Protein AF-A0A2Z2J646-F1 (afdb_monomer_lite)

Organism: Corynebacterium striatum (NCBI:txid43770)

pLDDT: mean 88.34, std 10.54, range [50.09, 98.19]

Sequence (140 aa):
MPDVIYYFEPRWLRFATYWFFHITALAIPLALTFGLGYRPTWKGYRFAVGVTPVWMASAMAVNARTDGNYGFLNHAPGSPSIINLLGPWPWYILAEIGAVAGAWAAMTWPWETRRLRRDTVAAGAKGLLRRSVRAVANRL

Structure (mmCIF, N/CA/C/O backbone):
data_AF-A0A2Z2J646-F1
#
_entry.id   AF-A0A2Z2J646-F1
#
loop_
_atom_site.group_PDB
_atom_site.id
_atom_site.type_symbol
_atom_site.label_atom_id
_atom_site.label_alt_id
_atom_site.label_comp_id
_atom_site.label_asym_id
_atom_site.label_entity_id
_atom_site.label_seq_id
_atom_site.pdbx_PDB_ins_code
_atom_site.Cartn_x
_atom_site.Cartn_y
_atom_site.Cartn_z
_atom_site.occupancy
_atom_site.B_iso_or_equiv
_atom_site.auth_seq_id
_atom_site.auth_comp_id
_atom_site.auth_asym_id
_atom_site.auth_atom_id
_atom_site.pdbx_PDB_model_num
ATOM 1 N N . MET A 1 1 ? 15.732 -1.261 -20.349 1.00 50.09 1 MET A N 1
ATOM 2 C CA . MET A 1 1 ? 15.484 -2.166 -19.208 1.00 50.09 1 MET A CA 1
ATOM 3 C C . MET A 1 1 ? 13.973 -2.336 -19.105 1.00 50.09 1 MET A C 1
ATOM 5 O O . MET A 1 1 ? 13.298 -1.311 -19.139 1.00 50.09 1 MET A O 1
ATOM 9 N N . PRO A 1 2 ? 13.426 -3.562 -19.145 1.00 52.75 2 PRO A N 1
ATOM 10 C CA . PRO A 1 2 ? 11.993 -3.794 -19.305 1.00 52.75 2 PRO A CA 1
ATOM 11 C C . PRO A 1 2 ? 11.221 -3.546 -18.003 1.00 52.75 2 PRO A C 1
ATOM 13 O O . PRO A 1 2 ? 11.253 -4.340 -17.065 1.00 52.75 2 PRO A O 1
ATOM 16 N N . ASP A 1 3 ? 10.463 -2.461 -17.946 1.00 60.59 3 ASP A N 1
ATOM 17 C CA . ASP A 1 3 ? 9.370 -2.309 -16.999 1.00 60.59 3 ASP A CA 1
ATOM 18 C C . ASP A 1 3 ? 8.087 -2.922 -17.576 1.00 60.59 3 ASP A C 1
ATOM 20 O O . ASP A 1 3 ? 7.733 -2.770 -18.748 1.00 60.59 3 ASP A O 1
ATOM 24 N N . VAL A 1 4 ? 7.388 -3.669 -16.719 1.00 58.09 4 VAL A N 1
ATOM 25 C CA . VAL A 1 4 ? 6.250 -4.543 -17.062 1.00 58.09 4 VAL A CA 1
ATOM 26 C C . VAL A 1 4 ? 5.129 -3.805 -17.815 1.00 58.09 4 VAL A C 1
ATOM 28 O O . VAL A 1 4 ? 4.338 -4.418 -18.529 1.00 58.09 4 VAL A O 1
ATOM 31 N N . ILE A 1 5 ? 5.072 -2.479 -17.691 1.00 56.88 5 ILE A N 1
ATOM 32 C CA . ILE A 1 5 ? 4.010 -1.632 -18.232 1.00 56.88 5 ILE A CA 1
ATOM 33 C C . ILE A 1 5 ? 4.064 -1.523 -19.769 1.00 56.88 5 ILE A C 1
ATOM 35 O O . ILE A 1 5 ? 3.012 -1.332 -20.380 1.00 56.88 5 ILE A O 1
ATOM 39 N N . TYR A 1 6 ? 5.217 -1.703 -20.426 1.00 55.91 6 TYR A N 1
ATOM 40 C CA . TYR A 1 6 ? 5.325 -1.408 -21.867 1.00 55.91 6 TYR A CA 1
ATOM 41 C C . TYR A 1 6 ? 5.238 -2.612 -22.823 1.00 55.91 6 TYR A C 1
ATOM 43 O O . TYR A 1 6 ? 4.995 -2.389 -24.007 1.00 55.91 6 TYR A O 1
ATOM 51 N N . TYR A 1 7 ? 5.332 -3.866 -22.358 1.00 59.41 7 TYR A N 1
ATOM 52 C CA . TYR A 1 7 ? 5.555 -5.021 -23.260 1.00 59.41 7 TYR A CA 1
ATOM 53 C C . TYR A 1 7 ? 4.398 -6.025 -23.411 1.00 59.41 7 TYR A C 1
ATOM 55 O O . TYR A 1 7 ? 4.511 -6.964 -24.194 1.00 59.41 7 TYR A O 1
ATOM 63 N N . PHE A 1 8 ? 3.274 -5.856 -22.707 1.00 63.94 8 PHE A N 1
ATOM 64 C CA . PHE A 1 8 ? 2.126 -6.757 -22.879 1.00 63.94 8 PHE A CA 1
ATOM 65 C C . PHE A 1 8 ? 1.308 -6.402 -24.133 1.00 63.94 8 PHE A C 1
ATOM 67 O O . PHE A 1 8 ? 0.592 -5.398 -24.144 1.00 63.94 8 PHE A O 1
ATOM 74 N N . GLU A 1 9 ? 1.389 -7.254 -25.158 1.00 74.12 9 GLU A N 1
ATOM 75 C CA . GLU A 1 9 ? 0.486 -7.292 -26.313 1.00 74.12 9 GLU A CA 1
ATOM 76 C C . GLU A 1 9 ? -0.414 -8.539 -26.221 1.00 74.12 9 GLU A C 1
ATOM 78 O O . GLU A 1 9 ? 0.078 -9.615 -25.876 1.00 74.12 9 GLU A O 1
ATOM 83 N N . PRO A 1 10 ? -1.729 -8.430 -26.492 1.00 85.06 10 PRO A N 1
ATOM 84 C CA . PRO A 1 10 ? -2.404 -7.301 -27.134 1.00 85.06 10 PRO A CA 1
ATOM 85 C C . PRO A 1 10 ? -2.770 -6.143 -26.178 1.00 85.06 10 PRO A C 1
ATOM 87 O O . P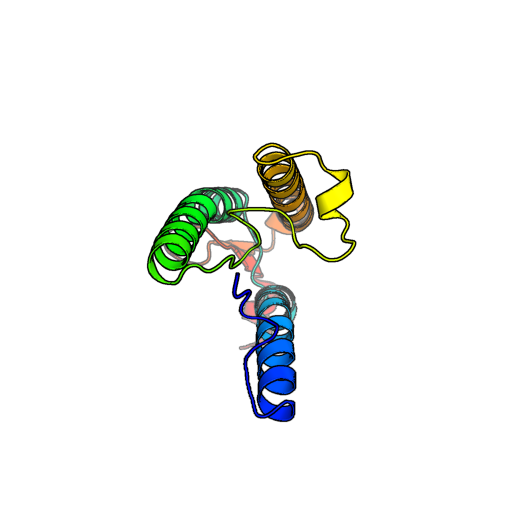RO A 1 10 ? -3.176 -6.359 -25.033 1.00 85.06 10 PRO A O 1
ATOM 90 N N . ARG A 1 11 ? -2.710 -4.897 -26.675 1.00 84.19 11 ARG A N 1
ATOM 91 C CA . ARG A 1 11 ? -2.999 -3.651 -25.918 1.00 84.19 11 ARG A CA 1
ATOM 92 C C . ARG A 1 11 ? -4.283 -3.672 -25.079 1.00 84.19 11 ARG A C 1
ATOM 94 O O . ARG A 1 11 ? -4.294 -3.116 -23.980 1.00 84.19 11 ARG A O 1
ATOM 101 N N . TRP A 1 12 ? -5.362 -4.280 -25.578 1.00 87.50 12 TRP A N 1
ATOM 102 C CA . TRP A 1 12 ? -6.641 -4.354 -24.857 1.00 87.50 12 TRP A CA 1
ATOM 103 C C . TRP A 1 12 ? -6.541 -5.232 -23.604 1.00 87.50 12 TRP A C 1
ATOM 105 O O . TRP A 1 12 ? -7.111 -4.883 -22.573 1.00 87.50 12 TRP A O 1
ATOM 115 N N . LEU A 1 13 ? -5.765 -6.321 -23.661 1.00 85.56 13 LEU A N 1
ATOM 116 C CA . LEU A 1 13 ? -5.547 -7.211 -22.525 1.00 85.56 13 LEU A CA 1
ATOM 117 C C . LEU A 1 13 ? -4.693 -6.519 -21.466 1.00 85.56 13 LEU A C 1
ATOM 119 O O . LEU A 1 13 ? -5.015 -6.584 -20.283 1.00 85.56 13 LEU A O 1
ATOM 123 N N . ARG A 1 14 ? -3.651 -5.792 -21.882 1.00 81.75 14 ARG A N 1
ATOM 124 C CA . ARG A 1 14 ? -2.852 -4.948 -20.983 1.00 81.75 14 ARG A CA 1
ATOM 125 C C . ARG A 1 14 ? -3.716 -3.911 -20.267 1.00 81.75 14 ARG A C 1
ATOM 127 O O . ARG A 1 14 ? -3.627 -3.781 -19.050 1.00 81.75 14 ARG A O 1
ATOM 134 N N . PHE A 1 15 ? -4.564 -3.200 -21.010 1.00 85.81 15 PHE A N 1
ATOM 135 C CA . PHE A 1 15 ? -5.492 -2.218 -20.448 1.00 85.81 15 PHE A CA 1
ATOM 136 C C . PHE A 1 15 ? -6.468 -2.868 -19.459 1.00 85.81 15 PHE A C 1
ATOM 138 O O . PHE A 1 15 ? -6.594 -2.402 -18.328 1.00 85.81 15 PHE A O 1
ATOM 145 N N . ALA A 1 16 ? -7.104 -3.976 -19.848 1.00 90.19 16 ALA A N 1
ATOM 146 C CA . ALA A 1 16 ? -8.032 -4.708 -18.990 1.00 90.19 16 ALA A CA 1
ATOM 147 C C . ALA A 1 16 ? -7.349 -5.211 -17.711 1.00 90.19 16 ALA A C 1
ATOM 149 O O . ALA A 1 16 ? -7.882 -5.028 -16.624 1.00 90.19 16 ALA A O 1
ATOM 150 N N . THR A 1 17 ? -6.148 -5.778 -17.829 1.00 87.56 17 THR A N 1
ATOM 151 C CA . THR A 1 17 ? -5.368 -6.309 -16.703 1.00 87.56 17 THR A CA 1
ATOM 152 C C . THR A 1 17 ? -4.943 -5.197 -15.748 1.00 87.56 17 THR A C 1
ATOM 154 O O . THR A 1 17 ? -5.100 -5.332 -14.535 1.00 87.56 17 THR A O 1
ATOM 157 N N . TYR A 1 18 ? -4.468 -4.068 -16.289 1.00 85.88 18 TYR A N 1
ATOM 158 C CA . TYR A 1 18 ? -4.162 -2.871 -15.511 1.00 85.88 18 TYR A CA 1
ATOM 159 C C . TYR A 1 18 ? -5.376 -2.447 -14.678 1.00 85.88 18 TYR A C 1
ATOM 161 O O . TYR A 1 18 ? -5.297 -2.425 -13.449 1.00 85.88 18 TYR A O 1
ATOM 169 N N . TRP A 1 19 ? -6.522 -2.190 -15.311 1.00 92.00 19 TRP A N 1
ATOM 170 C CA . TRP A 1 19 ? -7.714 -1.737 -14.591 1.00 92.00 19 TRP A CA 1
ATOM 171 C C . TRP A 1 19 ? -8.272 -2.788 -13.645 1.00 92.00 19 TRP A C 1
ATOM 173 O O . TRP A 1 19 ? -8.673 -2.443 -12.538 1.00 92.00 19 TRP A O 1
ATOM 183 N N . PHE A 1 20 ? -8.246 -4.062 -14.029 1.00 93.62 20 PHE A N 1
ATOM 184 C CA . PHE A 1 20 ? -8.700 -5.155 -13.182 1.00 93.62 20 PHE A CA 1
ATOM 185 C C . PHE A 1 20 ? -7.943 -5.181 -11.851 1.00 93.62 20 PHE A C 1
ATOM 187 O O . PHE A 1 20 ? -8.577 -5.190 -10.793 1.00 93.62 20 PHE A O 1
ATOM 194 N N . PHE A 1 21 ? -6.607 -5.128 -11.876 1.00 90.56 21 PHE A N 1
ATOM 195 C CA . PHE A 1 21 ? -5.817 -5.136 -10.644 1.00 90.56 21 PHE A CA 1
ATOM 196 C C . PHE A 1 21 ? -6.034 -3.875 -9.801 1.00 90.56 21 PHE A C 1
ATOM 198 O O . PHE A 1 21 ? -6.191 -3.988 -8.586 1.00 90.56 21 PHE A O 1
ATOM 205 N N . HIS A 1 22 ? -6.116 -2.694 -10.421 1.00 91.12 22 HIS A N 1
ATOM 206 C CA . HIS A 1 22 ? -6.315 -1.435 -9.691 1.00 91.12 22 HIS A CA 1
ATOM 207 C C . HIS A 1 22 ? -7.712 -1.343 -9.067 1.00 91.12 22 HIS A C 1
ATOM 209 O O . HIS A 1 22 ? -7.846 -0.998 -7.893 1.00 91.12 22 HIS A O 1
ATOM 215 N N . ILE A 1 23 ? -8.752 -1.711 -9.819 1.00 96.38 23 ILE A N 1
ATOM 216 C CA . ILE A 1 23 ? -10.126 -1.749 -9.313 1.00 96.38 23 ILE A CA 1
ATOM 217 C C . ILE A 1 23 ? -10.226 -2.772 -8.189 1.00 96.38 23 ILE A C 1
ATOM 219 O O . ILE A 1 23 ? -10.755 -2.449 -7.134 1.00 96.38 23 ILE A O 1
ATOM 223 N N . THR A 1 24 ? -9.687 -3.979 -8.367 1.00 95.94 24 THR A N 1
ATOM 224 C CA . THR A 1 24 ? -9.780 -5.043 -7.357 1.00 95.94 24 THR A CA 1
ATOM 225 C C . THR A 1 24 ? -9.060 -4.664 -6.063 1.00 95.94 24 THR A C 1
ATOM 227 O O . THR A 1 24 ? -9.623 -4.827 -4.977 1.00 95.94 24 THR A O 1
ATOM 230 N N . ALA A 1 25 ? -7.852 -4.098 -6.166 1.00 91.94 25 ALA A N 1
ATOM 231 C CA . ALA A 1 25 ? -7.071 -3.653 -5.014 1.00 91.94 25 ALA A CA 1
ATOM 232 C C . ALA A 1 25 ? -7.796 -2.583 -4.177 1.00 91.94 25 ALA A C 1
ATOM 234 O O . ALA A 1 25 ? -7.620 -2.541 -2.961 1.00 91.94 25 ALA A O 1
ATOM 235 N N . LEU A 1 26 ? -8.640 -1.755 -4.804 1.00 93.81 26 LEU A N 1
ATOM 236 C CA . LEU A 1 26 ? -9.448 -0.739 -4.122 1.00 93.81 26 LEU A CA 1
ATOM 237 C C . LEU A 1 26 ? -10.81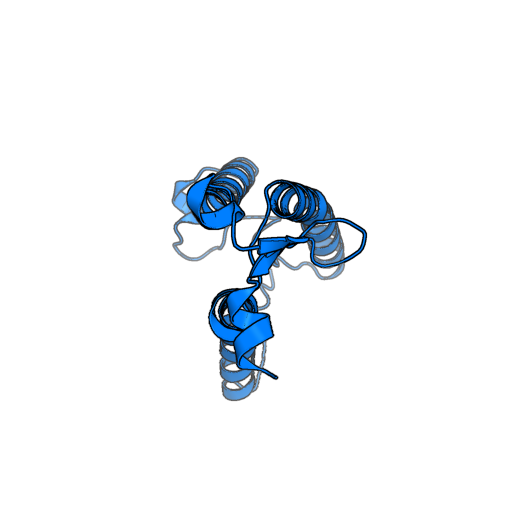7 -1.275 -3.676 1.00 93.81 26 LEU A C 1
ATOM 239 O O . LEU A 1 26 ? -11.256 -1.022 -2.555 1.00 93.81 26 LEU A O 1
ATOM 243 N N . ALA A 1 27 ? -11.497 -2.041 -4.525 1.00 96.19 27 ALA A N 1
ATOM 244 C CA . ALA A 1 27 ? -12.856 -2.514 -4.294 1.00 96.19 27 ALA A CA 1
ATOM 245 C C . ALA A 1 27 ? -12.935 -3.501 -3.126 1.00 96.19 27 ALA A C 1
ATOM 247 O O . ALA A 1 27 ? -13.854 -3.401 -2.316 1.00 96.19 27 ALA A O 1
ATOM 248 N N . ILE A 1 28 ? -11.971 -4.419 -2.989 1.00 95.56 28 ILE A N 1
ATOM 249 C CA . ILE A 1 28 ? -11.965 -5.408 -1.901 1.00 95.56 28 ILE A CA 1
ATOM 250 C C . ILE A 1 28 ? -11.941 -4.740 -0.515 1.00 95.56 28 ILE A C 1
ATOM 252 O O . ILE A 1 28 ? -12.857 -4.998 0.270 1.00 95.56 28 ILE A O 1
ATOM 256 N N . PRO A 1 29 ? -10.964 -3.880 -0.157 1.00 93.00 29 PRO A N 1
ATOM 257 C CA . PRO A 1 29 ? -10.943 -3.264 1.168 1.00 93.00 29 PRO A CA 1
ATOM 258 C C . PRO A 1 29 ? -12.160 -2.364 1.416 1.00 93.00 29 PRO A C 1
ATOM 260 O O . PRO A 1 29 ? -12.654 -2.321 2.547 1.00 93.00 29 PRO A O 1
ATOM 263 N N . LEU A 1 30 ? -12.696 -1.704 0.382 1.00 94.75 30 LEU A N 1
ATOM 264 C CA . LEU A 1 30 ? -13.940 -0.937 0.484 1.00 94.75 30 LEU A CA 1
ATOM 265 C C . LEU A 1 30 ? -15.145 -1.844 0.765 1.00 94.75 30 LEU A C 1
ATOM 267 O O . LEU A 1 30 ? -15.914 -1.558 1.680 1.00 94.75 30 LEU A O 1
ATOM 271 N N . ALA A 1 31 ? -15.287 -2.961 0.052 1.00 95.12 31 ALA A N 1
ATOM 272 C CA . ALA A 1 31 ? -16.364 -3.925 0.260 1.00 95.12 31 ALA A CA 1
ATOM 273 C C . ALA A 1 31 ? -16.274 -4.587 1.643 1.00 95.12 31 ALA A C 1
ATOM 275 O O . ALA A 1 31 ? -17.277 -4.686 2.350 1.00 95.12 31 ALA A O 1
ATOM 276 N N . LEU A 1 32 ? -15.073 -4.979 2.081 1.00 93.12 32 LEU A N 1
ATOM 277 C CA . LEU A 1 32 ? -14.853 -5.522 3.422 1.00 93.12 32 LEU A CA 1
ATOM 278 C C . LEU A 1 32 ? -15.219 -4.494 4.497 1.00 93.12 32 LEU A C 1
ATOM 280 O O . LEU A 1 32 ? -15.923 -4.820 5.455 1.00 93.12 32 LEU A O 1
ATOM 284 N N . THR A 1 33 ? -14.775 -3.249 4.330 1.00 93.25 33 THR A N 1
ATOM 285 C CA . THR A 1 33 ? -14.996 -2.196 5.321 1.00 93.25 33 THR A CA 1
ATOM 286 C C . THR A 1 33 ? -16.455 -1.754 5.325 1.00 93.25 33 THR A C 1
ATOM 288 O O . THR A 1 33 ? -17.154 -1.890 6.328 1.00 93.25 33 THR A O 1
ATOM 291 N N . PHE A 1 34 ? -16.961 -1.248 4.211 1.00 92.12 34 PHE A N 1
ATOM 292 C CA . PHE A 1 34 ? -18.278 -0.621 4.149 1.00 92.12 34 PHE A CA 1
ATOM 293 C C . PHE A 1 34 ? -19.415 -1.620 3.903 1.00 92.12 34 PHE A C 1
ATOM 295 O O . PHE A 1 34 ? -20.483 -1.448 4.480 1.00 92.12 34 PHE A O 1
ATOM 302 N N . GLY A 1 35 ? -19.188 -2.694 3.141 1.00 92.06 35 GLY A N 1
ATOM 303 C CA . GLY A 1 35 ? -20.217 -3.698 2.832 1.00 92.06 35 GLY A CA 1
ATOM 304 C C . GLY A 1 35 ? -20.342 -4.830 3.861 1.00 92.06 35 GLY A C 1
ATOM 305 O O . GLY A 1 35 ? -21.447 -5.271 4.182 1.00 92.06 35 GLY A O 1
ATOM 306 N N . LEU A 1 36 ? -19.219 -5.316 4.403 1.00 90.81 36 LEU A N 1
ATOM 307 C CA . LEU A 1 36 ? -19.200 -6.430 5.369 1.00 90.81 36 LEU A CA 1
ATOM 308 C C . LEU A 1 36 ? -18.965 -5.991 6.823 1.00 90.81 36 LEU A C 1
ATOM 310 O O . LEU A 1 36 ? -19.057 -6.810 7.746 1.00 90.81 36 LEU A O 1
ATOM 314 N N . GLY A 1 37 ? -18.690 -4.702 7.035 1.00 91.88 37 GLY A N 1
ATOM 315 C CA . GLY A 1 37 ? -18.535 -4.108 8.358 1.00 91.88 37 GLY A CA 1
ATOM 316 C C . GLY A 1 37 ? -17.217 -4.449 9.053 1.00 91.88 37 GLY A C 1
ATOM 317 O O . GLY A 1 37 ? -17.144 -4.298 10.275 1.00 91.88 37 GLY A O 1
ATOM 318 N N . TYR A 1 38 ? -16.192 -4.910 8.327 1.00 93.12 38 TYR A N 1
ATOM 319 C CA . TYR A 1 38 ? -14.852 -5.074 8.890 1.00 93.12 38 TYR A CA 1
ATOM 320 C C . TYR A 1 38 ? -14.227 -3.710 9.201 1.00 93.12 38 TYR A C 1
ATOM 322 O O . TYR A 1 38 ? -14.535 -2.684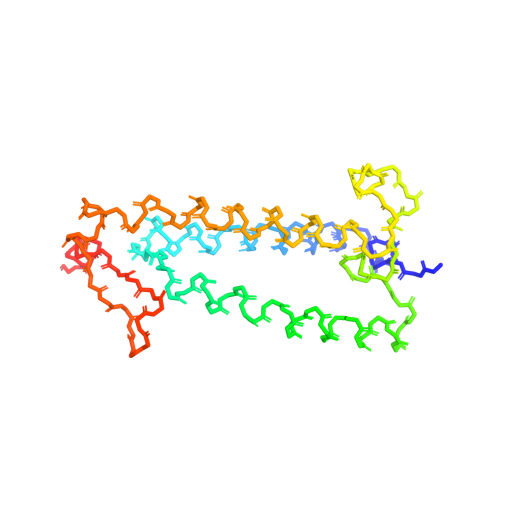 8.594 1.00 93.12 38 TYR A O 1
ATOM 330 N N . ARG A 1 39 ? -13.372 -3.678 10.216 1.00 93.94 39 ARG A N 1
ATOM 331 C CA . ARG A 1 39 ? -12.743 -2.469 10.737 1.00 93.94 39 ARG A CA 1
ATOM 332 C C . ARG A 1 39 ? -11.255 -2.749 10.923 1.00 93.94 39 ARG A C 1
ATOM 334 O O . ARG A 1 39 ? -10.922 -3.741 11.587 1.00 93.94 39 ARG A O 1
ATOM 341 N N . PRO A 1 40 ? -10.371 -1.922 10.341 1.00 93.88 40 PRO A N 1
ATOM 342 C CA . PRO A 1 40 ? -8.940 -2.076 10.536 1.00 93.88 40 PRO A CA 1
ATOM 343 C C . PRO A 1 40 ? -8.587 -1.852 12.007 1.00 93.88 40 PRO A C 1
ATOM 345 O O . PRO A 1 40 ? -9.302 -1.172 12.750 1.00 93.88 40 PRO A O 1
ATOM 348 N N . THR A 1 41 ? -7.477 -2.452 12.427 1.00 94.81 41 THR A N 1
ATOM 349 C CA . THR A 1 41 ? -6.944 -2.288 13.779 1.00 94.81 41 THR A CA 1
ATOM 350 C C . THR A 1 41 ? -5.494 -1.857 13.740 1.00 94.81 41 THR A C 1
ATOM 352 O O . THR A 1 41 ? -4.791 -2.154 12.777 1.00 94.81 41 THR A O 1
ATOM 355 N N . TRP A 1 42 ? -4.993 -1.256 14.820 1.00 95.38 42 TRP A N 1
ATOM 356 C CA . TRP A 1 42 ? -3.561 -0.960 14.931 1.00 95.38 42 TRP A CA 1
ATOM 357 C C . TRP A 1 42 ? -2.684 -2.212 14.861 1.00 95.38 42 TRP A C 1
ATOM 359 O O . TRP A 1 42 ? -1.559 -2.154 14.370 1.00 95.38 42 TRP A O 1
ATOM 369 N N . LYS A 1 43 ? -3.191 -3.357 15.332 1.00 94.56 43 LYS A N 1
ATOM 370 C CA . LYS A 1 43 ? -2.485 -4.638 15.229 1.00 94.56 43 LYS A CA 1
ATOM 371 C C . LYS A 1 43 ? -2.423 -5.119 13.777 1.00 94.56 43 LYS A C 1
ATOM 373 O O . LYS A 1 43 ? -1.359 -5.532 13.331 1.00 94.56 43 LYS A O 1
ATOM 378 N N . GLY A 1 44 ? -3.536 -5.023 13.049 1.00 94.56 44 GLY A N 1
ATOM 379 C CA . GLY A 1 44 ? -3.616 -5.314 11.617 1.00 94.56 44 GLY A CA 1
ATOM 380 C C . GLY A 1 44 ? -2.739 -4.382 10.783 1.00 94.56 44 GLY A C 1
ATOM 381 O O . GLY A 1 44 ? -1.998 -4.858 9.935 1.00 94.56 44 GLY A O 1
ATOM 382 N N . TYR A 1 45 ? -2.741 -3.083 11.092 1.00 96.19 45 TYR A N 1
ATOM 383 C CA . TYR A 1 45 ? -1.851 -2.090 10.488 1.00 96.19 45 TYR A CA 1
ATOM 384 C C . TYR A 1 45 ? -0.375 -2.466 10.665 1.00 96.19 45 TYR A C 1
ATOM 386 O O . TYR A 1 45 ? 0.346 -2.578 9.680 1.00 96.19 45 TYR A O 1
ATOM 394 N N . ARG A 1 46 ? 0.075 -2.743 11.901 1.00 96.19 46 ARG A N 1
ATOM 395 C CA . ARG A 1 46 ? 1.469 -3.151 12.156 1.00 96.19 46 ARG A CA 1
ATOM 396 C C . ARG A 1 46 ? 1.831 -4.458 11.457 1.00 96.19 46 ARG A C 1
ATOM 398 O O . ARG A 1 46 ? 2.951 -4.597 10.987 1.00 96.19 46 ARG A O 1
ATOM 405 N N . PHE A 1 47 ? 0.892 -5.401 11.387 1.00 95.88 47 PHE A N 1
ATOM 406 C CA . PHE A 1 47 ? 1.086 -6.636 10.634 1.00 95.88 47 PHE A CA 1
ATOM 407 C C . PHE A 1 47 ? 1.263 -6.357 9.136 1.00 95.88 47 PHE A C 1
ATOM 409 O O . PHE A 1 47 ? 2.222 -6.845 8.553 1.00 95.88 47 PHE A O 1
ATOM 416 N N . ALA A 1 48 ? 0.396 -5.537 8.532 1.00 94.88 48 ALA A N 1
ATOM 417 C CA . ALA A 1 48 ? 0.502 -5.155 7.125 1.00 94.88 48 ALA A CA 1
ATOM 418 C C . ALA A 1 48 ? 1.836 -4.451 6.837 1.00 94.88 48 ALA A C 1
ATOM 420 O O . ALA A 1 48 ? 2.578 -4.900 5.971 1.00 94.88 48 ALA A O 1
ATOM 421 N N . VAL A 1 49 ? 2.189 -3.434 7.633 1.00 96.69 49 VAL A N 1
ATOM 422 C CA . VAL A 1 49 ? 3.482 -2.737 7.536 1.00 96.69 49 VAL A CA 1
ATOM 423 C C . VAL A 1 49 ? 4.659 -3.703 7.692 1.00 96.69 49 VAL A C 1
ATOM 425 O O . VAL A 1 49 ? 5.628 -3.580 6.957 1.00 96.69 49 VAL A O 1
ATOM 428 N N . GLY A 1 50 ? 4.585 -4.679 8.601 1.00 96.38 50 GLY A N 1
ATOM 429 C CA . GLY A 1 50 ? 5.649 -5.668 8.804 1.00 96.38 50 GLY A CA 1
ATOM 430 C C . GLY A 1 50 ? 5.782 -6.700 7.678 1.00 96.38 50 GLY A C 1
ATOM 431 O O . GLY A 1 50 ? 6.880 -7.186 7.424 1.00 96.38 50 GLY A O 1
ATOM 432 N N . VAL A 1 51 ? 4.690 -7.025 6.980 1.00 96.50 51 VAL A N 1
ATOM 433 C CA . VAL A 1 51 ? 4.701 -7.941 5.825 1.00 96.50 51 VAL A CA 1
ATOM 434 C C . VAL A 1 51 ? 5.154 -7.231 4.545 1.00 96.50 51 VAL A C 1
ATOM 436 O O . VAL A 1 51 ? 5.751 -7.871 3.681 1.00 96.50 51 VAL A O 1
ATOM 439 N N . THR A 1 52 ? 4.941 -5.919 4.416 1.00 95.62 52 THR A N 1
ATOM 440 C CA . THR A 1 52 ? 5.327 -5.156 3.216 1.00 95.62 52 THR A CA 1
ATOM 441 C C . THR A 1 52 ? 6.812 -5.305 2.839 1.00 95.62 52 THR A C 1
ATOM 443 O O . THR A 1 52 ? 7.074 -5.589 1.672 1.00 95.62 52 THR A O 1
ATOM 446 N N . PRO A 1 53 ? 7.796 -5.226 3.759 1.00 95.69 53 PRO A N 1
ATOM 447 C CA . PRO A 1 53 ? 9.199 -5.493 3.435 1.00 95.69 53 PRO A CA 1
ATOM 448 C C . PRO A 1 53 ? 9.456 -6.896 2.875 1.00 95.69 53 PRO A C 1
ATOM 450 O O . PRO A 1 53 ? 10.324 -7.062 2.024 1.00 95.69 53 PRO A O 1
ATOM 453 N N . VAL A 1 54 ? 8.690 -7.907 3.304 1.00 96.81 54 VAL A N 1
ATOM 454 C CA . VAL A 1 54 ? 8.796 -9.276 2.764 1.00 96.81 54 VAL A CA 1
ATOM 455 C C . VAL A 1 54 ? 8.336 -9.309 1.307 1.00 96.81 54 VAL A C 1
ATOM 457 O O . VAL A 1 54 ? 8.990 -9.923 0.461 1.00 96.81 54 VAL A O 1
ATOM 460 N N . TRP A 1 55 ? 7.245 -8.606 0.991 1.00 96.25 55 TRP A N 1
ATOM 461 C CA . TRP A 1 55 ? 6.811 -8.414 -0.393 1.00 96.25 55 TRP A CA 1
ATOM 462 C C . TRP A 1 55 ? 7.858 -7.644 -1.208 1.00 96.25 55 TRP A C 1
ATOM 464 O O . TRP A 1 55 ? 8.211 -8.098 -2.293 1.00 96.25 55 TRP A O 1
ATOM 474 N N . MET A 1 56 ? 8.411 -6.546 -0.675 1.00 96.19 56 MET A N 1
ATOM 475 C CA . MET A 1 56 ? 9.448 -5.759 -1.357 1.00 96.19 56 MET A CA 1
ATOM 476 C C . MET A 1 56 ? 10.675 -6.617 -1.673 1.00 96.19 56 MET A C 1
ATOM 478 O O . MET A 1 56 ? 11.128 -6.636 -2.812 1.00 96.19 56 MET A O 1
ATOM 482 N N . ALA A 1 57 ? 11.174 -7.382 -0.698 1.00 96.12 57 ALA A N 1
ATOM 483 C CA . ALA A 1 57 ? 12.304 -8.286 -0.894 1.00 96.12 57 ALA A CA 1
ATOM 484 C C . ALA A 1 57 ? 12.007 -9.347 -1.965 1.00 96.12 57 ALA A C 1
ATOM 486 O O . ALA A 1 57 ? 12.849 -9.625 -2.817 1.00 96.12 57 ALA A O 1
ATOM 487 N N . SER A 1 58 ? 10.789 -9.898 -1.965 1.00 97.00 58 SER A N 1
ATOM 488 C CA . SER A 1 58 ? 10.346 -10.857 -2.983 1.00 97.00 58 SER A CA 1
ATOM 489 C C . SER A 1 58 ? 10.315 -10.223 -4.377 1.00 97.00 58 SER A C 1
ATOM 491 O O . SER A 1 58 ? 10.838 -10.802 -5.328 1.00 97.00 58 SER A O 1
ATOM 493 N N . ALA A 1 59 ? 9.762 -9.014 -4.497 1.00 95.12 59 ALA A N 1
ATOM 494 C CA . ALA A 1 59 ? 9.706 -8.260 -5.746 1.00 95.12 59 ALA A CA 1
ATOM 495 C C . ALA A 1 59 ? 11.108 -7.913 -6.268 1.00 95.12 59 ALA A C 1
ATOM 497 O O . ALA A 1 59 ? 11.400 -8.159 -7.435 1.00 95.12 59 ALA A O 1
ATOM 498 N N . MET A 1 60 ? 12.004 -7.425 -5.406 1.00 94.19 60 MET A N 1
ATOM 499 C CA . MET A 1 60 ? 13.397 -7.142 -5.768 1.00 94.19 60 MET A CA 1
ATOM 500 C C . MET A 1 60 ? 14.140 -8.406 -6.215 1.00 94.19 60 MET A C 1
ATOM 502 O O . MET A 1 60 ? 14.893 -8.366 -7.185 1.00 94.19 60 MET A O 1
ATOM 506 N N . ALA A 1 61 ? 13.893 -9.549 -5.569 1.00 95.94 61 ALA A N 1
ATOM 507 C CA . ALA A 1 61 ? 14.491 -10.820 -5.966 1.00 95.94 61 ALA A CA 1
ATOM 508 C C . ALA A 1 61 ? 13.984 -11.308 -7.335 1.00 95.94 61 ALA A C 1
ATOM 510 O O . ALA A 1 61 ? 14.737 -11.940 -8.077 1.00 95.94 61 ALA A O 1
ATOM 511 N N . VAL A 1 62 ? 12.720 -11.052 -7.682 1.00 94.75 62 VAL A N 1
ATOM 512 C CA . VAL A 1 62 ? 12.195 -11.328 -9.030 1.00 94.75 62 VAL A CA 1
ATOM 513 C C . VAL A 1 62 ? 12.800 -10.354 -10.036 1.00 94.75 62 VAL A C 1
ATOM 515 O O . VAL A 1 62 ? 13.335 -10.803 -11.045 1.00 94.75 62 VAL A O 1
ATOM 518 N N . ASN A 1 63 ? 12.814 -9.056 -9.723 1.00 93.81 63 ASN A N 1
ATOM 519 C CA . ASN A 1 63 ? 13.414 -8.024 -10.565 1.00 93.81 63 ASN A CA 1
ATOM 520 C C . ASN A 1 63 ? 14.867 -8.362 -10.926 1.00 93.81 63 ASN A C 1
ATOM 522 O O . ASN A 1 63 ? 15.231 -8.293 -12.094 1.00 93.81 63 ASN A O 1
ATOM 526 N N . ALA A 1 64 ? 15.671 -8.802 -9.953 1.00 92.25 64 ALA A N 1
ATOM 527 C CA . ALA A 1 64 ? 17.058 -9.207 -10.178 1.00 92.25 64 ALA A CA 1
ATOM 528 C C . ALA A 1 64 ? 17.202 -10.416 -11.124 1.00 92.25 64 ALA A C 1
ATOM 530 O O . ALA A 1 64 ? 18.221 -10.548 -11.792 1.00 92.25 64 ALA A O 1
ATOM 531 N N . ARG A 1 65 ? 16.198 -11.302 -11.191 1.00 93.75 65 ARG A N 1
ATOM 532 C CA . ARG A 1 65 ? 16.199 -12.474 -12.087 1.00 93.75 65 ARG A CA 1
ATOM 533 C C . ARG A 1 65 ? 15.691 -12.161 -13.489 1.00 93.75 65 ARG A C 1
ATOM 535 O O . ARG A 1 65 ? 16.076 -12.845 -14.429 1.00 93.75 65 ARG A O 1
ATOM 542 N N . THR A 1 66 ? 14.797 -11.188 -13.621 1.00 89.19 66 THR A N 1
ATOM 543 C CA . THR A 1 66 ? 14.138 -10.855 -14.892 1.00 89.19 66 THR A CA 1
ATOM 544 C C . THR A 1 66 ? 14.679 -9.580 -15.534 1.00 89.19 66 THR A C 1
ATOM 546 O O . THR A 1 66 ? 14.099 -9.127 -16.515 1.00 89.19 66 THR A O 1
ATOM 549 N N . ASP A 1 67 ? 15.713 -8.964 -14.949 1.00 87.88 67 ASP A N 1
ATOM 550 C CA . ASP A 1 67 ? 16.180 -7.608 -15.283 1.00 87.88 67 ASP A CA 1
ATOM 551 C C . ASP A 1 67 ? 15.037 -6.565 -15.244 1.00 87.88 67 ASP A C 1
ATOM 553 O O . ASP A 1 67 ? 14.959 -5.626 -16.033 1.00 87.88 67 ASP A O 1
ATOM 557 N N . GLY A 1 68 ? 14.077 -6.791 -14.341 1.00 87.75 68 GLY A N 1
ATOM 558 C CA . GLY A 1 68 ? 12.858 -5.997 -14.219 1.00 87.75 68 GLY A CA 1
ATOM 559 C C . GLY A 1 68 ? 12.999 -4.828 -13.247 1.00 87.75 68 GLY A C 1
ATOM 560 O O . GLY A 1 68 ? 13.950 -4.731 -12.472 1.00 87.75 68 GLY A O 1
ATOM 561 N N . ASN A 1 69 ? 11.986 -3.961 -13.234 1.00 91.25 69 ASN A N 1
ATOM 562 C CA . ASN A 1 69 ? 11.868 -2.881 -12.252 1.00 91.25 69 ASN A CA 1
ATOM 563 C C . ASN A 1 69 ? 10.431 -2.737 -11.722 1.00 91.25 69 ASN A C 1
ATOM 565 O O . ASN A 1 69 ? 9.836 -1.658 -11.724 1.00 91.25 69 ASN A O 1
ATOM 569 N N . TYR A 1 70 ? 9.832 -3.854 -11.296 1.00 88.44 70 TYR A N 1
ATOM 570 C CA . TYR A 1 70 ? 8.504 -3.843 -10.690 1.00 88.44 70 TYR A CA 1
ATOM 571 C C . TYR A 1 70 ? 8.507 -3.045 -9.381 1.00 88.44 70 TYR A C 1
ATOM 573 O O . TYR A 1 70 ? 9.411 -3.193 -8.556 1.00 88.44 70 TYR A O 1
ATOM 581 N N . GLY A 1 71 ? 7.497 -2.187 -9.219 1.00 89.75 71 GLY A N 1
ATOM 582 C CA . GLY A 1 71 ? 7.381 -1.264 -8.090 1.00 89.75 71 GLY A CA 1
ATOM 583 C C . GLY A 1 71 ? 8.407 -0.129 -8.089 1.00 89.75 71 GLY A C 1
ATOM 584 O O . GLY A 1 71 ? 8.504 0.556 -7.082 1.00 89.75 71 GLY A O 1
ATOM 585 N N . PHE A 1 72 ? 9.182 0.047 -9.170 1.00 92.00 72 PHE A N 1
ATOM 586 C CA . PHE A 1 72 ? 10.287 1.011 -9.244 1.00 92.00 72 PHE A CA 1
ATOM 587 C C . PHE A 1 72 ? 11.283 0.876 -8.081 1.00 92.00 72 PHE A C 1
ATOM 589 O O . PHE A 1 72 ? 11.842 1.858 -7.617 1.00 92.00 72 PHE A O 1
ATOM 596 N N . LEU A 1 73 ? 11.504 -0.351 -7.595 1.00 93.44 73 LEU A N 1
ATOM 597 C CA . LEU A 1 73 ? 12.327 -0.613 -6.408 1.00 93.44 73 LEU A CA 1
ATOM 598 C C . LEU A 1 73 ? 13.837 -0.527 -6.679 1.00 93.44 73 LEU A C 1
ATOM 600 O O . LEU A 1 73 ? 14.616 -0.286 -5.753 1.00 93.44 73 LEU A O 1
ATOM 604 N N . ASN A 1 74 ? 14.256 -0.736 -7.932 1.00 91.94 74 ASN A N 1
ATOM 605 C CA . ASN A 1 74 ? 15.669 -0.735 -8.316 1.00 91.94 74 ASN A CA 1
ATOM 606 C C . ASN A 1 74 ? 16.138 0.659 -8.751 1.00 91.94 74 ASN A C 1
ATOM 608 O O . ASN A 1 74 ? 17.269 1.049 -8.474 1.00 91.94 74 ASN A O 1
ATOM 612 N N . HIS A 1 75 ? 15.277 1.415 -9.433 1.00 90.12 75 HIS A N 1
ATOM 613 C CA . HIS A 1 75 ? 15.535 2.790 -9.855 1.00 90.12 75 HIS A CA 1
ATOM 614 C C . HIS A 1 75 ? 14.222 3.510 -10.195 1.00 90.12 75 HIS A C 1
ATOM 616 O O . HIS A 1 75 ? 13.217 2.875 -10.521 1.00 90.12 75 HIS A O 1
ATOM 622 N N . ALA A 1 76 ? 14.248 4.844 -10.173 1.00 87.88 76 ALA A N 1
ATOM 623 C CA . ALA A 1 76 ? 13.105 5.666 -10.558 1.00 87.88 76 ALA A CA 1
ATOM 624 C C . ALA A 1 76 ? 12.703 5.424 -12.034 1.00 87.88 76 ALA A C 1
ATOM 626 O O . ALA A 1 76 ? 13.551 5.023 -12.845 1.00 87.88 76 ALA A O 1
ATOM 627 N N . PRO A 1 77 ? 11.431 5.664 -12.410 1.00 85.94 77 PRO A N 1
ATOM 628 C CA . PRO A 1 77 ? 11.005 5.598 -13.805 1.00 85.94 77 PRO A CA 1
ATOM 629 C C . PRO A 1 77 ? 11.774 6.603 -14.672 1.00 85.94 77 PRO A C 1
ATOM 631 O O . PRO A 1 77 ? 12.118 7.697 -14.222 1.00 85.94 77 PRO A O 1
ATOM 634 N N . GLY A 1 78 ? 12.006 6.241 -15.939 1.00 81.88 78 GLY A N 1
ATOM 635 C CA . GLY A 1 78 ? 12.636 7.131 -16.923 1.00 81.88 78 GLY A CA 1
ATOM 636 C C . GLY A 1 78 ? 11.720 8.258 -17.420 1.00 81.88 78 GLY A C 1
ATOM 637 O O . GLY A 1 78 ? 12.201 9.240 -17.977 1.00 81.88 78 GLY A O 1
ATOM 638 N N . SER A 1 79 ? 10.406 8.134 -17.221 1.00 82.31 79 SER A N 1
ATOM 639 C CA . SER A 1 79 ? 9.417 9.175 -17.516 1.00 82.31 79 SER A CA 1
ATOM 640 C C . SER A 1 79 ? 9.216 10.117 -16.321 1.00 82.31 79 SER A C 1
ATOM 642 O O . SER A 1 79 ? 9.329 9.654 -15.185 1.00 82.31 79 SER A O 1
ATOM 644 N N . PRO A 1 80 ? 8.810 11.385 -16.540 1.00 84.81 80 PRO A N 1
ATOM 645 C CA . PRO A 1 80 ? 8.466 12.300 -15.454 1.00 84.81 80 PRO A CA 1
ATOM 646 C C . PRO A 1 80 ? 7.418 11.712 -14.498 1.00 84.81 80 PRO A C 1
ATOM 648 O O . PRO A 1 80 ? 6.354 11.258 -14.919 1.00 84.81 80 PRO A O 1
ATOM 651 N N . SER A 1 81 ? 7.729 11.724 -13.206 1.00 87.00 81 SER A N 1
ATOM 652 C CA . SER A 1 81 ? 6.921 11.168 -12.123 1.00 87.00 81 SER A CA 1
ATOM 653 C C . SER A 1 81 ? 7.172 11.934 -10.823 1.00 87.00 81 SER A C 1
ATOM 655 O O . SER A 1 81 ? 8.222 12.550 -10.637 1.00 87.00 81 SER A O 1
ATOM 657 N N . ILE A 1 82 ? 6.231 11.842 -9.878 1.00 90.44 82 ILE A N 1
ATOM 658 C CA . ILE A 1 82 ? 6.408 12.374 -8.520 1.00 90.44 82 ILE A CA 1
ATOM 659 C C . ILE A 1 82 ? 7.634 11.767 -7.824 1.00 90.44 82 ILE A C 1
ATOM 661 O O . ILE A 1 82 ? 8.292 12.448 -7.048 1.00 90.44 82 ILE A O 1
ATOM 665 N N . ILE A 1 83 ? 7.992 10.524 -8.168 1.00 90.19 83 ILE A N 1
ATOM 666 C CA . ILE A 1 83 ? 9.175 9.820 -7.652 1.00 90.19 83 ILE A CA 1
ATOM 667 C C . ILE A 1 83 ? 10.453 10.613 -7.943 1.00 90.19 83 ILE A C 1
ATOM 669 O O . ILE A 1 83 ? 11.336 10.700 -7.093 1.00 90.19 83 ILE A O 1
ATOM 673 N N . ASN A 1 84 ? 10.532 11.266 -9.109 1.00 88.50 84 ASN A N 1
ATOM 674 C CA . ASN A 1 84 ? 11.697 12.065 -9.485 1.00 88.50 84 ASN A CA 1
ATOM 675 C C . ASN A 1 84 ? 11.884 13.303 -8.585 1.00 88.50 84 ASN A C 1
ATOM 677 O O . ASN A 1 84 ? 12.969 13.876 -8.574 1.00 88.50 84 ASN A O 1
ATOM 681 N N . LEU A 1 85 ? 10.861 13.697 -7.814 1.00 92.75 85 LEU A N 1
ATOM 682 C CA . LEU A 1 85 ? 10.919 14.801 -6.850 1.00 92.75 85 LEU A CA 1
ATOM 683 C C . LEU A 1 85 ? 11.380 14.357 -5.452 1.00 92.75 85 LEU A C 1
ATOM 685 O O . LEU A 1 85 ? 11.704 15.203 -4.623 1.00 92.75 85 LEU A O 1
ATOM 689 N N . LEU A 1 86 ? 11.404 13.050 -5.172 1.00 93.94 86 LEU A N 1
ATOM 690 C CA . LEU A 1 86 ? 11.668 12.494 -3.838 1.00 93.94 86 LEU A CA 1
ATOM 691 C C . LEU A 1 86 ? 13.157 12.184 -3.582 1.00 93.94 86 LEU A C 1
ATOM 693 O O . LEU A 1 86 ? 13.514 11.688 -2.514 1.00 93.94 86 LEU A O 1
ATOM 697 N N . GLY A 1 87 ? 14.030 12.500 -4.542 1.00 91.38 87 GLY A N 1
ATOM 698 C CA . GLY A 1 87 ? 15.477 12.307 -4.448 1.00 91.38 87 GLY A CA 1
ATOM 699 C C . GLY A 1 87 ? 15.981 11.005 -5.088 1.00 91.38 87 GLY A C 1
ATOM 700 O O . GLY A 1 87 ? 15.204 10.233 -5.652 1.00 91.38 87 GLY A O 1
ATOM 701 N N . PRO A 1 88 ? 17.304 10.760 -5.051 1.00 94.25 88 PRO A N 1
ATOM 702 C CA . PRO A 1 88 ? 17.904 9.580 -5.664 1.00 94.25 88 PRO A CA 1
ATOM 703 C C . PRO A 1 88 ? 17.559 8.305 -4.891 1.00 94.25 88 PRO A C 1
ATOM 705 O O . PRO A 1 88 ? 17.151 8.340 -3.730 1.00 94.25 88 PRO A O 1
ATOM 708 N N . TRP A 1 89 ? 17.763 7.153 -5.525 1.00 94.12 89 TRP A N 1
ATOM 709 C CA . TRP A 1 89 ? 17.730 5.875 -4.817 1.00 94.12 89 TRP A CA 1
ATOM 710 C C . TRP A 1 89 ? 18.814 5.855 -3.715 1.00 94.12 89 TRP A C 1
ATOM 712 O O . TRP A 1 89 ? 19.931 6.298 -3.992 1.00 94.12 89 TRP A O 1
ATOM 722 N N . PRO A 1 90 ? 18.542 5.356 -2.491 1.00 94.69 90 PRO A N 1
ATOM 723 C CA . PRO A 1 90 ? 17.300 4.737 -2.008 1.00 94.69 90 PRO A CA 1
ATOM 724 C C . PRO A 1 90 ? 16.341 5.705 -1.275 1.00 94.69 90 PRO A C 1
ATOM 726 O O . PRO A 1 90 ? 15.384 5.263 -0.643 1.00 94.69 90 PRO A O 1
ATOM 729 N N . TRP A 1 91 ? 16.570 7.019 -1.314 1.00 96.00 91 TRP A N 1
ATOM 730 C CA . TRP A 1 91 ? 15.799 7.995 -0.530 1.00 96.00 91 TRP A CA 1
ATOM 731 C C . TRP A 1 91 ? 14.338 8.124 -0.936 1.00 96.00 91 TRP A C 1
ATOM 733 O O . TRP A 1 91 ? 13.489 8.179 -0.045 1.00 96.00 91 TRP A O 1
ATOM 743 N N . TYR A 1 92 ? 14.011 8.067 -2.228 1.00 95.25 92 TYR A N 1
ATOM 744 C CA . TYR A 1 92 ? 12.601 8.063 -2.625 1.00 95.25 92 TYR A CA 1
ATOM 745 C C . TYR A 1 92 ? 11.859 6.820 -2.118 1.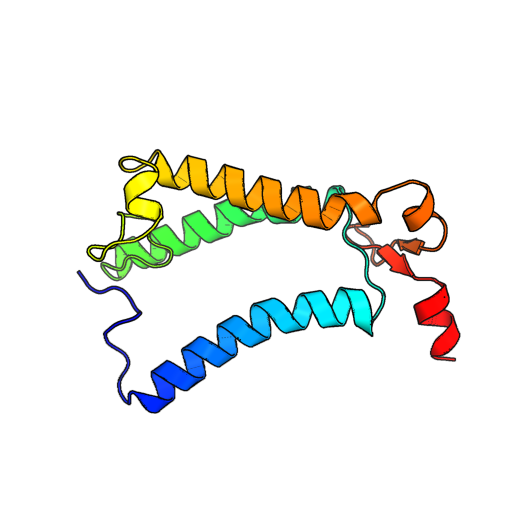00 95.25 92 TYR A C 1
ATOM 747 O O . TYR A 1 92 ? 10.701 6.933 -1.738 1.00 95.25 92 TYR A O 1
ATOM 755 N N . ILE A 1 93 ? 12.527 5.663 -2.017 1.00 95.44 93 ILE A N 1
ATOM 756 C CA . ILE A 1 93 ? 11.926 4.440 -1.463 1.00 95.44 93 ILE A CA 1
ATOM 757 C C . ILE A 1 93 ? 11.568 4.654 0.008 1.00 95.44 93 ILE A C 1
ATOM 759 O O . ILE A 1 93 ? 10.475 4.299 0.443 1.00 95.44 93 ILE A O 1
ATOM 763 N N . LEU A 1 94 ? 12.460 5.274 0.788 1.00 95.62 94 LEU A N 1
ATOM 764 C CA . LEU A 1 94 ? 12.161 5.599 2.186 1.00 95.62 94 LEU A CA 1
ATOM 765 C C . LEU A 1 94 ? 11.025 6.622 2.307 1.00 95.62 94 LEU A C 1
ATOM 767 O O . LEU A 1 94 ? 10.161 6.473 3.174 1.00 95.62 94 LEU A O 1
ATOM 771 N N . ALA A 1 95 ? 11.003 7.628 1.430 1.00 96.31 95 ALA A N 1
ATOM 772 C CA . ALA A 1 95 ? 9.924 8.608 1.376 1.00 96.31 95 ALA A CA 1
ATOM 773 C C . ALA A 1 95 ? 8.574 7.945 1.045 1.00 96.31 95 ALA A C 1
ATOM 775 O O . ALA A 1 95 ? 7.580 8.211 1.720 1.00 96.31 95 ALA A O 1
ATOM 776 N N . GLU A 1 96 ? 8.543 7.032 0.074 1.00 95.25 96 GLU A N 1
ATOM 777 C CA . GLU A 1 96 ? 7.356 6.256 -0.295 1.00 95.25 96 GLU A CA 1
ATOM 778 C C . GLU A 1 96 ? 6.884 5.345 0.839 1.00 95.25 96 GLU A C 1
ATOM 780 O O . GLU A 1 96 ? 5.693 5.339 1.155 1.00 95.25 96 GLU A O 1
ATOM 785 N N . ILE A 1 97 ? 7.797 4.627 1.505 1.00 96.25 97 ILE A N 1
ATOM 786 C CA . ILE A 1 97 ? 7.471 3.808 2.682 1.00 96.25 97 ILE A CA 1
ATOM 787 C C . ILE A 1 97 ? 6.802 4.676 3.752 1.00 96.25 97 ILE A C 1
ATOM 789 O O . ILE A 1 97 ? 5.749 4.306 4.275 1.00 96.25 97 ILE A O 1
ATOM 793 N N . GLY A 1 98 ? 7.388 5.837 4.062 1.00 97.06 98 GLY A N 1
ATOM 794 C CA . GLY A 1 98 ? 6.840 6.775 5.039 1.00 97.06 98 GLY A CA 1
ATOM 795 C C . GLY A 1 98 ? 5.460 7.296 4.637 1.00 97.06 98 GLY A C 1
ATOM 796 O O . GLY A 1 98 ? 4.534 7.281 5.451 1.00 97.06 98 GLY A O 1
ATOM 797 N N . ALA A 1 99 ? 5.296 7.697 3.375 1.00 96.69 99 ALA A N 1
ATOM 798 C CA . ALA A 1 99 ? 4.036 8.205 2.843 1.00 96.69 99 ALA A CA 1
ATOM 799 C C . ALA A 1 99 ? 2.924 7.144 2.882 1.00 96.69 99 ALA A C 1
ATOM 801 O O . ALA A 1 99 ? 1.827 7.419 3.372 1.00 96.69 99 ALA A O 1
ATOM 802 N N . VAL A 1 100 ? 3.206 5.918 2.430 1.00 95.62 100 VAL A N 1
ATOM 803 C CA . VAL A 1 100 ? 2.240 4.808 2.426 1.00 95.62 100 VAL A CA 1
ATOM 804 C C . VAL A 1 100 ? 1.892 4.378 3.849 1.00 95.62 100 VAL A C 1
ATOM 806 O O . VAL A 1 100 ? 0.711 4.227 4.168 1.00 95.62 100 VAL A O 1
ATOM 809 N N . ALA A 1 101 ? 2.885 4.235 4.732 1.00 97.81 101 ALA A N 1
ATOM 810 C CA . ALA A 1 101 ? 2.642 3.913 6.137 1.00 97.81 101 ALA A CA 1
ATOM 811 C C . ALA A 1 101 ? 1.787 4.996 6.816 1.00 97.81 101 ALA A C 1
ATOM 813 O O . ALA A 1 101 ? 0.819 4.674 7.508 1.00 97.81 101 ALA A O 1
ATOM 814 N N . GLY A 1 102 ? 2.082 6.274 6.558 1.00 98.19 102 GLY A N 1
ATOM 815 C CA . GLY A 1 102 ? 1.292 7.409 7.033 1.00 98.19 102 GLY A CA 1
ATOM 816 C C . GLY A 1 102 ? -0.148 7.384 6.516 1.00 98.19 102 GLY A C 1
ATOM 817 O O . GLY A 1 102 ? -1.086 7.512 7.305 1.00 98.19 102 GLY A O 1
ATOM 818 N N . ALA A 1 103 ? -0.344 7.137 5.219 1.00 97.19 103 ALA A N 1
ATOM 819 C CA . ALA A 1 103 ? -1.670 7.014 4.619 1.00 97.19 103 ALA A CA 1
ATOM 820 C C . ALA A 1 103 ? -2.471 5.855 5.237 1.00 97.19 103 ALA A C 1
ATOM 822 O O . ALA A 1 103 ? -3.623 6.035 5.637 1.00 97.19 103 ALA A O 1
ATOM 823 N N . TRP A 1 104 ? -1.863 4.678 5.402 1.00 96.94 104 TRP A N 1
ATOM 824 C CA . TRP A 1 104 ? -2.510 3.530 6.046 1.00 96.94 104 TRP A CA 1
ATOM 825 C C . TRP A 1 104 ? -2.827 3.779 7.522 1.00 96.94 104 TRP A C 1
ATOM 827 O O . TRP A 1 104 ? -3.885 3.359 8.004 1.00 96.94 104 TRP A O 1
ATOM 837 N N . ALA A 1 105 ? -1.952 4.483 8.243 1.00 97.62 105 ALA A N 1
ATOM 838 C CA . ALA A 1 105 ? -2.213 4.898 9.614 1.00 97.62 105 ALA A CA 1
ATOM 839 C C . ALA A 1 105 ? -3.407 5.861 9.676 1.00 97.62 105 ALA A C 1
ATOM 841 O O . ALA A 1 105 ? -4.314 5.649 10.482 1.00 97.62 105 ALA A O 1
ATOM 842 N N . ALA A 1 106 ? -3.466 6.852 8.781 1.00 97.19 106 ALA A N 1
ATOM 843 C CA . ALA A 1 106 ? -4.582 7.790 8.676 1.00 97.19 106 ALA A CA 1
ATOM 844 C C . ALA A 1 106 ? -5.903 7.083 8.328 1.00 97.19 106 ALA A C 1
ATOM 846 O O . ALA A 1 106 ? -6.933 7.369 8.935 1.00 97.19 106 ALA A O 1
ATOM 847 N N . MET A 1 107 ? -5.877 6.099 7.425 1.00 95.12 107 MET A N 1
ATOM 848 C CA . MET A 1 107 ? -7.047 5.271 7.101 1.00 95.12 107 MET A CA 1
ATOM 849 C C . MET A 1 107 ? -7.484 4.380 8.273 1.00 95.12 107 MET A C 1
ATOM 851 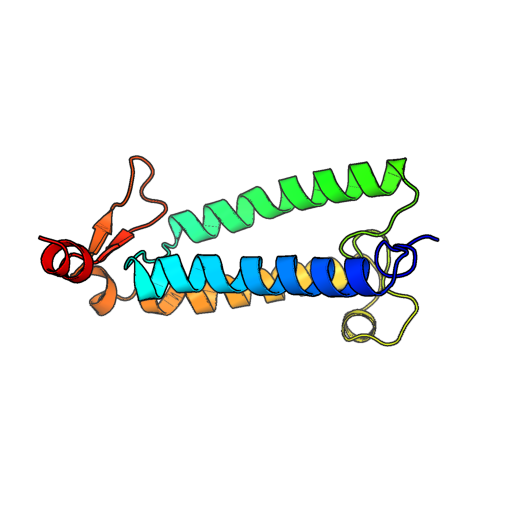O O . MET A 1 107 ? -8.674 4.108 8.430 1.00 95.12 107 MET A O 1
ATOM 855 N N . THR A 1 108 ? -6.543 3.921 9.104 1.00 95.56 108 THR A N 1
ATOM 856 C CA . THR A 1 108 ? -6.816 3.076 10.281 1.00 95.56 108 THR A CA 1
ATOM 857 C C . THR A 1 108 ? -7.354 3.892 11.458 1.00 95.56 108 THR A C 1
ATOM 859 O O . THR A 1 108 ? -8.232 3.425 12.188 1.00 95.56 108 THR A O 1
ATOM 862 N N . TRP A 1 109 ? -6.855 5.118 11.627 1.00 95.75 109 TRP A N 1
ATOM 863 C CA . TRP A 1 109 ? -7.056 5.954 12.807 1.00 95.75 109 TRP A CA 1
ATOM 864 C C . TRP A 1 109 ? -8.526 6.142 13.222 1.00 95.75 109 TRP A C 1
ATOM 866 O O . TRP A 1 109 ? -8.840 5.844 14.381 1.00 95.75 109 TRP A O 1
ATOM 876 N N . PRO A 1 110 ? -9.462 6.548 12.334 1.00 93.50 110 PRO A N 1
ATOM 877 C CA . PRO A 1 110 ? -10.855 6.768 12.719 1.00 93.50 110 PRO A CA 1
ATOM 878 C C . PRO A 1 110 ? -11.478 5.539 13.390 1.00 93.50 110 PRO A C 1
ATOM 880 O O . PRO A 1 110 ? -12.176 5.654 14.400 1.00 93.50 110 PRO A O 1
ATOM 883 N N . TRP A 1 111 ? -11.168 4.343 12.891 1.00 92.56 111 TRP A N 1
ATOM 884 C CA . TRP A 1 111 ? -11.775 3.088 13.334 1.00 92.56 111 TRP A CA 1
ATOM 885 C C . TRP A 1 111 ? -11.299 2.617 14.710 1.00 92.56 111 TRP A C 1
ATOM 887 O O . TRP A 1 111 ? -11.978 1.811 15.350 1.00 92.56 111 TRP A O 1
ATOM 897 N N . GLU A 1 112 ? -10.161 3.120 15.186 1.00 91.38 112 GLU A N 1
ATOM 898 C CA . GLU A 1 112 ? -9.593 2.831 16.508 1.00 91.38 112 GLU A CA 1
ATOM 899 C C . GLU A 1 112 ? -9.905 3.926 17.548 1.00 91.38 112 GLU A C 1
ATOM 901 O O . GLU A 1 112 ? -9.462 3.853 18.695 1.00 91.38 112 GLU A O 1
ATOM 906 N N . THR A 1 113 ? -10.743 4.911 17.212 1.00 90.44 113 THR A N 1
ATOM 907 C CA . THR A 1 113 ? -11.281 5.855 18.205 1.00 90.44 113 THR A CA 1
ATOM 908 C C . THR A 1 113 ? -12.237 5.150 19.176 1.00 90.44 113 THR A C 1
ATOM 910 O O . THR A 1 113 ? -13.006 4.271 18.782 1.00 90.44 113 THR A O 1
ATOM 913 N N . ARG A 1 114 ? -12.261 5.554 20.460 1.00 82.62 114 ARG A N 1
ATOM 914 C CA . ARG A 1 114 ? -13.131 4.935 21.492 1.00 82.62 114 ARG A CA 1
ATOM 915 C C . ARG A 1 114 ? -14.593 4.815 21.044 1.00 82.62 114 ARG A C 1
ATOM 917 O O . ARG A 1 114 ? -15.236 3.820 21.356 1.00 82.62 114 ARG A O 1
ATOM 924 N N . ARG A 1 115 ? -15.098 5.801 20.296 1.00 85.44 115 ARG A N 1
ATOM 925 C CA . ARG A 1 115 ? -16.455 5.815 19.731 1.00 85.44 115 ARG A CA 1
ATOM 926 C C . ARG A 1 115 ? -16.676 4.682 18.726 1.00 85.44 115 ARG A C 1
ATOM 928 O O . ARG A 1 115 ? -17.638 3.940 18.865 1.00 85.44 115 ARG A O 1
ATOM 935 N N . LEU A 1 116 ? -15.785 4.528 17.745 1.00 83.19 116 LEU A N 1
ATOM 936 C CA . LEU A 1 116 ? -15.933 3.541 16.668 1.00 83.19 116 LEU A CA 1
ATOM 937 C C . LEU A 1 116 ? -15.488 2.123 17.067 1.00 83.19 116 LEU A C 1
ATOM 939 O O . LEU A 1 116 ? -15.764 1.169 16.340 1.00 83.19 116 LEU A O 1
ATOM 943 N N . ARG A 1 117 ? -14.857 1.959 18.240 1.00 85.44 117 ARG A N 1
ATOM 944 C CA . ARG A 1 117 ? -14.545 0.640 18.815 1.00 85.44 117 ARG A CA 1
ATOM 945 C C . ARG A 1 117 ? -15.706 -0.021 19.555 1.00 85.44 117 ARG A C 1
ATOM 947 O O . ARG A 1 117 ? -15.790 -1.246 19.504 1.00 85.44 117 ARG A O 1
ATOM 954 N N . ARG A 1 118 ? -16.574 0.753 20.220 1.00 83.81 118 ARG A N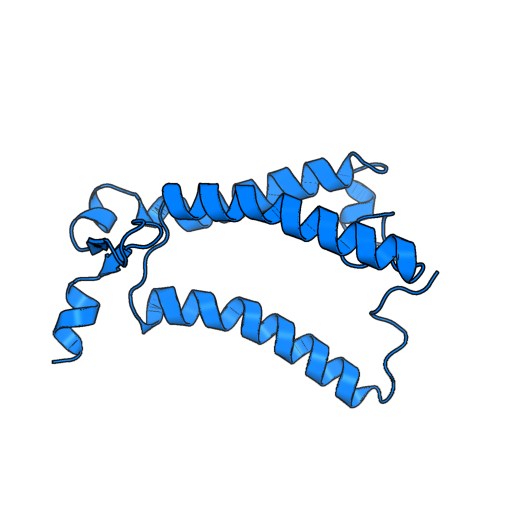 1
ATOM 955 C CA . ARG A 1 118 ? -17.628 0.227 21.117 1.00 83.81 118 ARG A CA 1
ATOM 956 C C . ARG A 1 118 ? -18.567 -0.775 20.440 1.00 83.81 118 ARG A C 1
ATOM 958 O O . ARG A 1 118 ? -18.880 -1.792 21.038 1.00 83.81 118 ARG A O 1
ATOM 965 N N . ASP A 1 119 ? -18.917 -0.542 19.179 1.00 85.12 119 ASP A N 1
ATOM 966 C CA . ASP A 1 119 ? -19.908 -1.354 18.456 1.00 85.12 119 ASP A CA 1
ATOM 967 C C . ASP A 1 119 ? -19.258 -2.452 17.589 1.00 85.12 119 ASP A C 1
ATOM 969 O O . ASP A 1 119 ? -19.769 -2.813 16.521 1.00 85.12 119 ASP A O 1
ATOM 973 N N . THR A 1 120 ? -18.082 -2.948 17.991 1.00 89.69 120 THR A N 1
ATOM 974 C CA . THR A 1 120 ? -17.308 -3.918 17.205 1.00 89.69 120 THR A CA 1
ATOM 975 C C . THR A 1 120 ? -16.735 -5.040 18.064 1.00 89.69 120 THR A C 1
ATOM 977 O O . THR A 1 120 ? -16.308 -4.810 19.191 1.00 89.69 120 THR A O 1
ATOM 980 N N . VAL A 1 121 ? -16.655 -6.239 17.493 1.00 89.00 121 VAL A N 1
ATOM 981 C CA . VAL A 1 121 ? -16.037 -7.423 18.109 1.00 89.00 121 VAL A CA 1
ATOM 982 C C . VAL A 1 121 ? -14.795 -7.845 17.330 1.00 89.00 121 VAL A C 1
ATOM 984 O O . VAL A 1 121 ? -14.679 -7.552 16.138 1.00 89.00 121 VAL A O 1
ATOM 987 N N . ALA A 1 122 ? -13.843 -8.511 17.986 1.00 86.00 122 ALA A N 1
ATOM 988 C CA . ALA A 1 122 ? -12.671 -9.056 17.305 1.00 86.00 122 ALA A CA 1
ATOM 989 C C . ALA A 1 122 ? -13.096 -10.074 16.236 1.00 86.00 122 ALA A C 1
ATOM 991 O O . ALA A 1 122 ? -13.907 -10.960 16.495 1.00 86.00 122 ALA A O 1
ATOM 992 N N . ALA A 1 123 ? -12.541 -9.941 15.032 1.00 83.94 123 ALA A N 1
ATOM 993 C CA . ALA A 1 123 ? -12.754 -10.879 13.943 1.00 83.94 123 ALA A CA 1
ATOM 994 C C . ALA A 1 123 ? -11.516 -11.781 13.805 1.00 83.94 123 ALA A C 1
ATOM 996 O O . ALA A 1 123 ? -10.439 -11.325 13.413 1.00 83.94 123 ALA A O 1
ATOM 997 N N . GLY A 1 124 ? -11.682 -13.066 14.136 1.00 78.44 124 GLY A N 1
ATOM 998 C CA . GLY A 1 124 ? -10.638 -14.093 14.061 1.00 78.44 124 GLY A CA 1
ATOM 999 C C . GLY A 1 124 ? -9.680 -14.137 15.263 1.00 78.44 124 GLY A C 1
ATOM 1000 O O . GLY A 1 124 ? -9.569 -13.190 16.041 1.00 78.44 124 GLY A O 1
ATOM 1001 N N . ALA A 1 125 ? -8.937 -15.244 15.384 1.00 66.75 125 ALA A N 1
ATOM 1002 C CA . ALA A 1 125 ? -8.106 -15.568 16.553 1.00 66.75 125 ALA A CA 1
ATOM 1003 C C . ALA A 1 125 ? -6.970 -14.565 16.836 1.00 66.75 125 ALA A C 1
ATOM 1005 O O . ALA A 1 125 ? -6.517 -14.425 17.968 1.00 66.75 125 ALA A O 1
ATOM 1006 N N . LYS A 1 126 ? -6.495 -13.844 15.812 1.00 78.50 126 LYS A N 1
ATOM 1007 C CA . LYS A 1 126 ? -5.365 -12.910 15.943 1.00 78.50 126 LYS A CA 1
ATOM 1008 C C . LYS A 1 126 ? -5.789 -11.465 16.217 1.00 78.50 126 LYS A C 1
ATOM 1010 O O . LYS A 1 126 ? -4.908 -10.643 16.474 1.00 78.50 126 LYS A O 1
ATOM 1015 N N . GLY A 1 127 ? -7.085 -11.137 16.169 1.00 83.19 127 GLY A N 1
ATOM 1016 C CA . GLY A 1 127 ? -7.587 -9.775 16.403 1.00 83.19 127 GLY A CA 1
ATOM 1017 C C . GLY A 1 127 ? -6.999 -8.722 15.454 1.00 83.19 127 GLY A C 1
ATOM 1018 O O . GLY A 1 127 ? -6.816 -7.574 15.848 1.00 83.19 127 GLY A O 1
ATOM 1019 N N . LEU A 1 128 ? -6.635 -9.119 14.229 1.00 89.31 128 LEU A N 1
ATOM 1020 C CA . LEU A 1 128 ? -6.090 -8.208 13.211 1.00 89.31 128 LEU A CA 1
ATOM 1021 C C . LEU A 1 128 ? -7.172 -7.292 12.638 1.00 89.31 128 LEU A C 1
ATOM 1023 O O . LEU A 1 128 ? -6.891 -6.166 12.230 1.00 89.31 128 LEU A O 1
ATOM 1027 N N . LEU A 1 129 ? -8.412 -7.767 12.649 1.00 90.94 129 LEU A N 1
ATOM 1028 C CA . LEU A 1 129 ? -9.589 -7.029 12.236 1.00 90.94 129 LEU A CA 1
ATOM 1029 C C . LEU A 1 129 ? -10.626 -7.071 13.352 1.00 90.94 129 LEU A C 1
ATOM 1031 O O . LEU A 1 129 ? -10.639 -7.968 14.200 1.00 90.94 129 LEU A O 1
ATOM 1035 N N . ARG A 1 130 ? -11.523 -6.095 13.321 1.00 93.19 130 ARG A N 1
ATOM 1036 C CA . ARG A 1 130 ? -12.770 -6.109 14.084 1.00 93.19 130 ARG A CA 1
ATOM 1037 C C . ARG A 1 130 ? -13.946 -6.112 13.115 1.00 93.19 130 ARG A C 1
ATOM 1039 O O . ARG A 1 130 ? -13.783 -5.744 11.955 1.00 93.19 130 ARG A O 1
ATOM 1046 N N . ARG A 1 131 ? -15.126 -6.522 13.566 1.00 91.19 131 ARG A N 1
ATOM 1047 C CA . ARG A 1 131 ? -16.362 -6.496 12.775 1.00 91.19 131 ARG A CA 1
ATOM 1048 C C . ARG A 1 131 ? -17.459 -5.773 13.541 1.00 91.19 131 ARG A C 1
ATOM 1050 O O . ARG A 1 131 ? -17.578 -5.944 14.750 1.00 91.19 131 ARG A O 1
ATOM 1057 N N . SER A 1 132 ? -18.234 -4.944 12.847 1.00 87.69 132 SER A N 1
ATOM 1058 C CA . SER A 1 132 ? -19.368 -4.227 13.433 1.00 87.69 132 SER A CA 1
ATOM 1059 C C . SER A 1 132 ? -20.489 -5.184 13.832 1.00 87.69 132 SER A C 1
ATOM 1061 O O . SER A 1 132 ? -20.914 -6.007 13.024 1.00 87.69 132 SER A O 1
ATOM 1063 N N . VAL A 1 133 ? -21.005 -5.027 15.053 1.00 84.56 133 VAL A N 1
ATOM 1064 C CA . VAL A 1 133 ? -22.130 -5.822 15.574 1.00 84.56 133 VAL A CA 1
ATOM 1065 C C . VAL A 1 133 ? -23.418 -5.528 14.797 1.00 84.56 133 VAL A C 1
ATOM 1067 O O . VAL A 1 133 ? -24.137 -6.450 14.426 1.00 84.56 133 VAL A O 1
ATOM 1070 N N . ARG A 1 134 ? -23.664 -4.259 14.437 1.00 79.00 134 ARG A N 1
ATOM 1071 C CA . ARG A 1 134 ? -24.830 -3.852 13.626 1.00 79.00 134 ARG A CA 1
ATOM 1072 C C . ARG A 1 134 ? -24.847 -4.514 12.245 1.00 79.00 134 ARG A C 1
ATOM 1074 O O . ARG A 1 134 ? -25.897 -4.916 11.763 1.00 79.00 134 ARG A O 1
ATOM 1081 N N . ALA A 1 135 ? -23.677 -4.662 11.624 1.00 76.06 135 ALA A N 1
ATOM 1082 C CA . ALA A 1 135 ? -23.553 -5.316 10.321 1.00 76.06 135 ALA A CA 1
ATOM 1083 C C . ALA A 1 135 ? -23.809 -6.835 10.376 1.00 76.06 135 ALA A C 1
ATOM 1085 O O . ALA A 1 135 ? -24.122 -7.433 9.349 1.00 76.06 135 ALA A O 1
ATOM 1086 N N . VAL A 1 136 ? -23.649 -7.459 11.549 1.00 68.94 136 VAL A N 1
ATOM 1087 C CA . VAL A 1 136 ? -23.998 -8.869 11.780 1.00 68.94 136 VAL A CA 1
ATOM 1088 C C . VAL A 1 136 ? -25.499 -9.011 12.032 1.00 68.94 136 VAL A C 1
ATOM 1090 O O . VAL A 1 136 ? -26.118 -9.883 11.437 1.00 68.94 136 VAL A O 1
ATOM 1093 N N . ALA A 1 137 ? -26.082 -8.129 12.851 1.00 72.62 137 ALA A N 1
ATOM 1094 C CA . ALA A 1 137 ? -27.504 -8.161 13.193 1.00 72.62 137 ALA A CA 1
ATOM 1095 C C . ALA A 1 137 ? -28.426 -7.975 11.973 1.00 72.62 137 ALA A C 1
ATOM 1097 O O . ALA A 1 137 ? -29.411 -8.682 11.856 1.00 72.62 137 ALA A O 1
ATOM 1098 N N . ASN A 1 138 ? -28.071 -7.104 11.022 1.00 69.44 138 ASN A N 1
ATOM 1099 C CA . ASN A 1 138 ? -28.869 -6.862 9.807 1.00 69.44 138 ASN A CA 1
ATOM 1100 C C . ASN A 1 138 ? -28.807 -7.995 8.753 1.00 69.44 138 ASN A C 1
ATOM 1102 O O . ASN A 1 138 ? -29.256 -7.797 7.625 1.00 69.44 138 ASN A O 1
ATOM 1106 N N . ARG A 1 139 ? -28.178 -9.138 9.057 1.00 61.91 139 ARG A N 1
ATOM 1107 C CA . ARG A 1 139 ? -28.088 -10.307 8.158 1.00 61.91 139 ARG A CA 1
ATOM 1108 C C . ARG A 1 139 ? -28.830 -11.544 8.681 1.00 61.91 139 ARG A C 1
ATOM 1110 O O . ARG A 1 139 ? -28.785 -12.565 7.998 1.00 61.91 139 ARG A O 1
ATOM 1117 N N . LEU A 1 140 ? -29.439 -11.460 9.865 1.00 56.44 140 LEU A N 1
ATOM 1118 C CA . LEU A 1 140 ? -30.325 -12.474 10.447 1.00 56.44 140 LEU A CA 1
ATOM 1119 C C . LEU A 1 140 ? -31.775 -12.016 10.288 1.00 56.44 140 LEU A C 1
ATOM 1121 O O . LEU A 1 140 ? -32.626 -12.901 10.077 1.00 56.44 140 LEU A O 1
#

Foldseek 3Di:
DDEPLPPDPPPVVSVVVVCVVVCCVPVVVCCVCVVQQKAADPLLLVVVLVCVVVVLVVVVVVCVVVVYQPVVCVFDDPDDDVLVVQDGPPRSVVVVSVVVSVVSCVRRVVCPPPVNVPQWDQDDDSSRIIGGVVSVVVVD

Secondary structure (DSSP, 8-state):
---TTS--SSHHHHHHHHHHHHHHHHHHHHIIIIIT-EEE-HHHHHHHHHHHHHHHHHHHHHHHHHT--GGG-SS--SS--GGGGS-STTHHHHHHHHHHHHHHHHHHGGGGSHHHHTTEEEESTT-SEEEEHHHHHTT-

Radius of gyration: 18.82 Å; chains: 1; bounding box: 48×30×49 Å

InterPro domains:
  IPR011737 Uncharacterized protein TP_0381/YwaF [TIGR02206] (1-113)
  IPR059250 TMEM164-like [PF14808] (2-108)